Protein AF-A0A819JP84-F1 (afdb_monomer_lite)

Structure (mmCIF, N/CA/C/O backbone):
data_AF-A0A819JP84-F1
#
_entry.id   AF-A0A819JP84-F1
#
loop_
_atom_site.group_PDB
_atom_site.id
_atom_site.type_symbol
_atom_site.label_atom_id
_atom_site.label_alt_id
_atom_site.label_comp_id
_atom_site.label_asym_id
_atom_site.label_entity_id
_atom_site.label_seq_id
_atom_site.pdbx_PDB_ins_code
_atom_site.Cartn_x
_atom_site.Cartn_y
_atom_site.Cartn_z
_atom_site.occupancy
_atom_site.B_iso_or_equiv
_atom_site.auth_seq_id
_atom_site.auth_comp_id
_atom_site.auth_asym_id
_atom_site.auth_atom_id
_atom_site.pdbx_PDB_model_num
ATOM 1 N N . VAL A 1 1 ? -2.541 11.647 4.035 1.00 60.50 1 VAL A N 1
ATOM 2 C CA . VAL A 1 1 ? -1.639 10.492 3.775 1.00 60.50 1 VAL A CA 1
ATOM 3 C C . VAL A 1 1 ? -1.723 10.010 2.329 1.00 60.50 1 VAL A C 1
ATOM 5 O O . VAL A 1 1 ? -0.691 9.877 1.686 1.00 60.50 1 VAL A O 1
ATOM 8 N N . THR A 1 2 ? -2.932 9.833 1.794 1.00 62.47 2 THR A N 1
ATOM 9 C CA . THR A 1 2 ? -3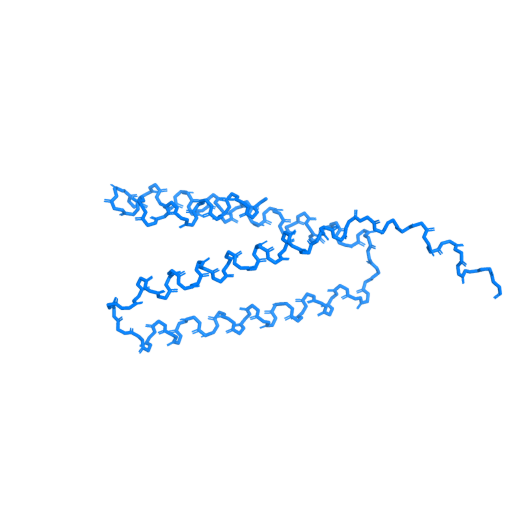.214 9.314 0.445 1.00 62.47 2 THR A CA 1
ATOM 10 C C . THR A 1 2 ? -2.610 10.162 -0.679 1.00 62.47 2 THR A C 1
ATOM 12 O O . THR A 1 2 ? -2.044 9.621 -1.625 1.00 62.47 2 THR A O 1
ATOM 15 N N . SER A 1 3 ? -2.623 11.490 -0.553 1.00 66.00 3 SER A N 1
ATOM 16 C CA . SER A 1 3 ? -2.018 12.383 -1.553 1.00 66.00 3 SER A CA 1
ATOM 17 C C . SER A 1 3 ? -0.490 12.249 -1.624 1.00 66.00 3 SER A C 1
ATOM 19 O O . SER A 1 3 ? 0.080 12.249 -2.710 1.00 66.00 3 SER A O 1
ATOM 21 N N . VAL A 1 4 ? 0.182 12.062 -0.481 1.00 69.38 4 VAL A N 1
ATOM 22 C CA . VAL A 1 4 ? 1.650 11.908 -0.408 1.00 69.38 4 VAL A CA 1
ATOM 23 C C . VAL A 1 4 ? 2.094 10.592 -1.049 1.00 69.38 4 VAL A C 1
ATOM 25 O O . VAL A 1 4 ? 3.114 10.538 -1.732 1.00 69.38 4 VAL A O 1
ATOM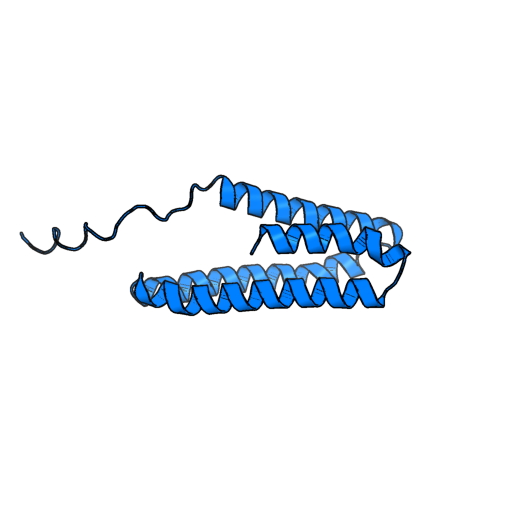 28 N N . THR A 1 5 ? 1.307 9.530 -0.883 1.00 67.00 5 THR A N 1
ATOM 29 C CA . THR A 1 5 ? 1.637 8.198 -1.401 1.00 67.00 5 THR A CA 1
ATOM 30 C C . THR A 1 5 ? 1.480 8.100 -2.910 1.00 67.00 5 THR A C 1
ATOM 32 O O . THR A 1 5 ? 2.303 7.467 -3.559 1.00 67.00 5 THR A O 1
ATOM 35 N N . ILE A 1 6 ? 0.487 8.779 -3.486 1.00 66.38 6 ILE A N 1
ATOM 36 C CA . ILE A 1 6 ? 0.285 8.838 -4.942 1.00 66.38 6 ILE A CA 1
ATOM 37 C C . ILE A 1 6 ? 1.435 9.593 -5.605 1.00 66.38 6 ILE A C 1
ATOM 39 O O . ILE A 1 6 ? 1.995 9.121 -6.591 1.00 66.38 6 ILE A O 1
ATOM 43 N N . ILE A 1 7 ? 1.839 10.724 -5.017 1.00 71.94 7 ILE A N 1
ATOM 44 C CA . ILE A 1 7 ? 2.993 11.500 -5.482 1.00 71.94 7 ILE A CA 1
ATOM 45 C C . ILE A 1 7 ? 4.251 10.620 -5.463 1.00 71.94 7 ILE A C 1
ATOM 47 O O . ILE A 1 7 ? 4.962 10.559 -6.461 1.00 71.94 7 ILE A O 1
ATOM 51 N N . CYS A 1 8 ? 4.476 9.856 -4.387 1.00 65.38 8 CYS A N 1
ATOM 52 C CA . CYS A 1 8 ? 5.598 8.917 -4.311 1.00 65.38 8 CYS A CA 1
ATOM 53 C C . CYS A 1 8 ? 5.527 7.824 -5.392 1.00 65.38 8 CYS A C 1
ATOM 55 O O . CYS A 1 8 ? 6.535 7.562 -6.037 1.00 65.38 8 CYS A O 1
ATOM 57 N N . VAL A 1 9 ? 4.359 7.216 -5.631 1.00 68.75 9 VAL A N 1
ATOM 58 C CA . VAL A 1 9 ? 4.190 6.145 -6.634 1.00 68.75 9 VAL A CA 1
ATOM 59 C C . VAL A 1 9 ? 4.416 6.645 -8.063 1.00 68.75 9 VAL A C 1
ATOM 61 O O . VAL A 1 9 ? 5.024 5.941 -8.864 1.00 68.75 9 VAL A O 1
ATOM 64 N N . ILE A 1 10 ? 3.998 7.874 -8.374 1.00 70.00 10 ILE A N 1
ATOM 65 C CA . ILE A 1 10 ? 4.208 8.499 -9.690 1.00 70.00 10 ILE A CA 1
ATOM 66 C C . ILE A 1 10 ? 5.679 8.903 -9.898 1.00 70.00 10 ILE A C 1
ATOM 68 O O . ILE A 1 10 ? 6.183 8.859 -11.019 1.00 70.00 10 ILE A O 1
ATOM 72 N N . LEU A 1 11 ? 6.396 9.254 -8.826 1.00 66.62 11 LEU A N 1
ATOM 73 C CA . LEU A 1 11 ? 7.818 9.617 -8.869 1.00 66.62 11 LEU A CA 1
ATOM 74 C C . LEU A 1 11 ? 8.759 8.410 -9.044 1.00 66.62 11 LEU A C 1
ATOM 76 O O . LEU A 1 11 ? 9.850 8.573 -9.589 1.00 66.62 11 LEU A O 1
ATOM 80 N N . ILE A 1 12 ? 8.343 7.204 -8.638 1.00 69.19 12 ILE A N 1
ATOM 81 C CA . ILE A 1 12 ? 9.135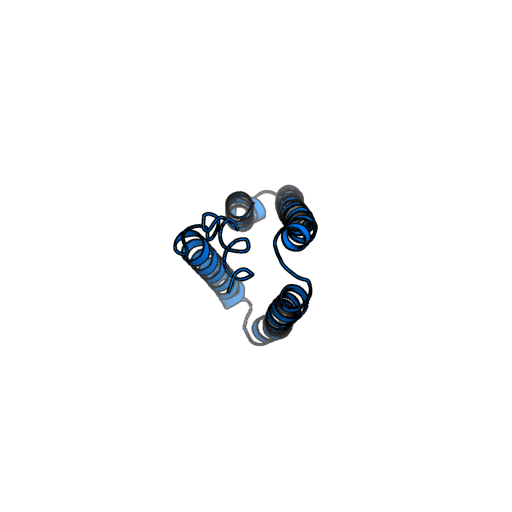 5.963 -8.748 1.00 69.19 12 ILE A CA 1
ATOM 82 C C . ILE A 1 12 ? 9.610 5.663 -10.186 1.00 69.19 12 ILE A C 1
ATOM 84 O O . ILE A 1 12 ? 10.816 5.477 -10.353 1.00 69.19 12 ILE A O 1
ATOM 88 N N . PRO A 1 13 ? 8.760 5.646 -11.235 1.00 65.69 13 PRO A N 1
ATOM 89 C CA . PRO A 1 13 ? 9.220 5.367 -12.600 1.00 65.69 13 PRO A CA 1
ATOM 90 C C . PRO A 1 13 ? 10.139 6.462 -13.172 1.00 65.69 13 PRO A C 1
ATOM 92 O O . PRO A 1 13 ? 11.058 6.147 -13.924 1.00 65.69 13 PRO A O 1
ATOM 95 N N . ILE A 1 14 ? 9.949 7.731 -12.781 1.00 64.44 14 ILE A N 1
ATOM 96 C CA . ILE A 1 14 ? 10.803 8.859 -13.203 1.00 64.44 14 ILE A CA 1
ATOM 97 C C . ILE A 1 14 ? 12.202 8.760 -12.579 1.00 64.44 14 ILE A C 1
ATOM 99 O O . ILE A 1 14 ? 13.206 8.968 -13.257 1.00 64.44 14 ILE A O 1
ATOM 103 N N . ILE A 1 15 ? 12.282 8.413 -11.293 1.00 62.03 15 ILE A N 1
ATOM 104 C CA . ILE A 1 15 ? 13.550 8.355 -10.547 1.00 62.03 15 ILE A CA 1
ATOM 105 C C . ILE A 1 15 ? 14.280 7.023 -10.740 1.00 62.03 15 ILE A C 1
ATOM 107 O O . ILE A 1 15 ? 15.513 6.997 -10.676 1.00 62.03 15 ILE A O 1
ATOM 111 N N . SER A 1 16 ? 13.559 5.949 -11.084 1.00 58.47 16 SER A N 1
ATOM 112 C CA . SER A 1 16 ? 14.152 4.658 -11.453 1.00 58.47 16 SER A CA 1
ATOM 113 C C . SER A 1 16 ? 15.154 4.766 -12.605 1.00 58.47 16 SER A C 1
ATOM 115 O O . SER A 1 16 ? 16.064 3.948 -12.683 1.00 58.47 16 SER A O 1
ATOM 117 N N . ASN A 1 17 ? 15.012 5.764 -13.483 1.00 64.25 17 ASN A N 1
ATOM 118 C CA . ASN A 1 17 ? 15.919 5.974 -14.611 1.00 64.25 17 ASN A CA 1
ATOM 119 C C . ASN A 1 17 ? 17.245 6.653 -14.199 1.00 64.25 17 ASN A C 1
ATOM 121 O O . ASN A 1 17 ? 18.244 6.530 -14.897 1.00 64.25 17 ASN A O 1
ATOM 125 N N . HIS A 1 18 ? 17.276 7.353 -13.056 1.00 66.69 18 HIS A N 1
ATOM 126 C CA . HIS A 1 18 ? 18.421 8.176 -12.649 1.00 66.69 18 HIS A CA 1
ATOM 127 C C . HIS A 1 18 ? 19.225 7.575 -11.485 1.00 66.69 18 HIS A C 1
ATOM 129 O O . HIS A 1 18 ? 20.453 7.621 -11.501 1.00 66.69 18 HIS A O 1
ATOM 135 N N . SER A 1 19 ? 18.569 7.006 -10.460 1.00 72.94 19 SER A N 1
ATOM 136 C CA . SER A 1 19 ? 19.281 6.336 -9.356 1.00 72.94 19 SER A CA 1
ATOM 137 C C . SER A 1 19 ? 18.380 5.398 -8.527 1.00 72.94 19 SER A C 1
ATOM 139 O O . SER A 1 19 ? 17.402 5.860 -7.938 1.00 72.94 19 SER A O 1
ATOM 141 N N . PRO A 1 20 ? 18.728 4.103 -8.384 1.00 74.38 20 PRO A N 1
ATOM 142 C CA . PRO A 1 20 ? 17.888 3.116 -7.693 1.00 74.38 20 PRO A CA 1
ATOM 143 C C . PRO A 1 20 ? 17.766 3.367 -6.182 1.00 74.38 20 PRO A C 1
ATOM 145 O O . PRO A 1 20 ? 16.737 3.076 -5.578 1.00 74.38 20 PRO A O 1
ATOM 148 N N . ILE A 1 21 ? 18.793 3.953 -5.559 1.00 78.62 21 ILE A N 1
ATOM 149 C CA . ILE A 1 21 ? 18.825 4.229 -4.114 1.00 78.62 21 ILE A CA 1
ATOM 150 C C . ILE A 1 21 ? 17.783 5.285 -3.725 1.00 78.62 21 ILE A C 1
ATOM 152 O O . ILE A 1 21 ? 17.070 5.110 -2.738 1.00 78.62 21 ILE A O 1
ATOM 156 N N . ALA A 1 22 ? 17.642 6.350 -4.518 1.00 76.62 22 ALA A N 1
ATOM 157 C CA . ALA A 1 22 ? 16.654 7.397 -4.265 1.00 76.62 22 ALA A CA 1
ATOM 158 C C . ALA A 1 22 ? 15.217 6.855 -4.349 1.00 76.62 22 ALA A C 1
ATOM 160 O O . ALA A 1 22 ? 14.383 7.184 -3.503 1.00 76.62 22 ALA A O 1
ATOM 161 N N . THR A 1 23 ? 14.947 5.957 -5.304 1.00 76.19 23 THR A N 1
ATOM 162 C CA . THR A 1 23 ? 13.656 5.266 -5.430 1.00 76.19 23 THR A CA 1
ATOM 163 C C . THR A 1 23 ? 13.305 4.491 -4.164 1.00 76.19 23 THR A C 1
ATOM 165 O O . THR A 1 23 ? 12.182 4.592 -3.673 1.00 76.19 23 THR A O 1
ATOM 168 N N . VAL A 1 24 ? 14.264 3.744 -3.605 1.00 79.12 24 VAL A N 1
ATOM 169 C CA . VAL A 1 24 ? 14.043 2.939 -2.393 1.00 79.12 24 VAL A CA 1
ATOM 170 C C . VAL A 1 24 ? 13.721 3.828 -1.193 1.00 79.12 24 VAL A C 1
ATOM 172 O O . VAL A 1 24 ? 12.774 3.536 -0.463 1.00 79.12 24 VAL A O 1
ATOM 175 N N . PHE A 1 25 ? 14.445 4.937 -1.008 1.00 83.62 25 PHE A N 1
ATOM 176 C CA . PHE A 1 25 ? 14.171 5.876 0.085 1.00 83.62 25 PHE A CA 1
ATOM 177 C C . PHE A 1 25 ? 12.769 6.489 -0.012 1.00 83.62 25 PHE A C 1
ATOM 179 O O . PHE A 1 25 ? 12.031 6.487 0.974 1.00 83.62 25 PHE A O 1
ATOM 186 N N . ILE A 1 26 ? 12.373 6.962 -1.196 1.00 77.94 26 ILE A N 1
ATOM 187 C CA . ILE A 1 26 ? 11.055 7.574 -1.423 1.00 77.94 26 ILE A CA 1
ATOM 188 C C . ILE A 1 26 ? 9.936 6.541 -1.240 1.00 77.94 26 ILE A C 1
ATOM 190 O O . ILE A 1 26 ? 8.944 6.808 -0.558 1.00 77.94 26 ILE A O 1
ATOM 194 N N . ALA A 1 27 ? 10.110 5.335 -1.786 1.00 77.06 27 ALA A N 1
ATOM 195 C CA . ALA A 1 27 ? 9.145 4.251 -1.636 1.00 77.06 27 ALA A CA 1
ATOM 196 C C . ALA A 1 27 ? 8.965 3.850 -0.163 1.00 77.06 27 ALA A C 1
ATOM 198 O O . ALA A 1 27 ? 7.837 3.686 0.309 1.00 77.06 27 ALA A O 1
ATOM 199 N N . GLN A 1 28 ? 10.061 3.733 0.588 1.00 81.19 28 GLN A N 1
ATOM 200 C CA . GLN A 1 28 ? 10.007 3.346 1.993 1.00 81.19 28 GLN A CA 1
ATOM 201 C C . GLN A 1 28 ? 9.397 4.444 2.870 1.00 81.19 28 GLN A C 1
ATOM 203 O O . GLN A 1 28 ? 8.622 4.142 3.780 1.00 81.19 28 GLN A O 1
ATOM 208 N N . PHE A 1 29 ? 9.673 5.711 2.560 1.00 83.44 29 PHE A N 1
ATOM 209 C CA . PHE A 1 29 ? 9.058 6.847 3.240 1.00 83.44 29 PHE A CA 1
ATOM 210 C C . PHE A 1 29 ? 7.537 6.884 3.029 1.00 83.44 29 PHE A C 1
ATOM 212 O O . PHE A 1 29 ? 6.776 7.035 3.988 1.00 83.44 29 PHE A O 1
ATOM 219 N N . GLY A 1 30 ? 7.073 6.643 1.798 1.00 77.50 30 GLY A N 1
ATOM 220 C CA . GLY A 1 30 ? 5.646 6.510 1.498 1.00 77.50 30 GLY A CA 1
ATOM 221 C C . GLY A 1 30 ? 4.979 5.380 2.292 1.00 77.50 30 GLY A C 1
ATOM 222 O O . GLY A 1 30 ? 3.915 5.578 2.881 1.00 77.50 30 GLY A O 1
ATOM 223 N N . LYS A 1 31 ? 5.627 4.211 2.386 1.00 76.88 31 LYS A N 1
ATOM 224 C CA . LYS A 1 31 ? 5.128 3.067 3.177 1.00 76.88 31 LYS A CA 1
ATOM 225 C C . LYS A 1 31 ? 5.043 3.384 4.670 1.00 76.88 31 LYS A C 1
ATOM 227 O O . LYS A 1 31 ? 4.078 2.986 5.322 1.00 76.88 31 LYS A O 1
ATOM 232 N N . PHE A 1 32 ? 6.012 4.125 5.204 1.00 81.44 32 PHE A N 1
ATOM 233 C CA . PHE A 1 32 ? 6.003 4.551 6.602 1.00 81.44 32 PHE A CA 1
ATOM 234 C C . PHE A 1 32 ? 4.811 5.467 6.914 1.00 81.44 32 PHE A C 1
ATOM 236 O O . PHE A 1 32 ? 4.098 5.237 7.891 1.00 81.44 32 PHE A O 1
ATOM 243 N N . ALA A 1 33 ? 4.531 6.442 6.044 1.00 81.88 33 ALA A N 1
ATOM 244 C CA . ALA A 1 33 ? 3.399 7.354 6.209 1.00 81.88 33 ALA A CA 1
ATOM 245 C C . ALA A 1 33 ? 2.039 6.626 6.198 1.00 81.88 33 ALA A C 1
ATOM 247 O O . ALA A 1 33 ? 1.159 6.954 6.997 1.00 81.88 33 ALA A O 1
ATOM 248 N N . ILE A 1 34 ? 1.874 5.615 5.334 1.00 79.19 34 ILE A N 1
ATOM 249 C CA . ILE A 1 34 ? 0.667 4.768 5.294 1.00 79.19 34 ILE A CA 1
ATOM 250 C C . ILE A 1 34 ? 0.499 4.022 6.613 1.00 79.19 34 ILE A C 1
ATOM 252 O O . ILE A 1 34 ? -0.565 4.088 7.223 1.00 79.19 34 ILE A O 1
ATOM 256 N N . SER A 1 35 ? 1.556 3.341 7.062 1.00 81.12 35 SER A N 1
ATOM 257 C CA . SER A 1 35 ? 1.535 2.555 8.297 1.00 81.12 35 SER A CA 1
ATOM 258 C C . SER A 1 35 ? 1.170 3.415 9.510 1.00 81.12 35 SER A C 1
ATOM 260 O O . SER A 1 35 ? 0.298 3.042 10.293 1.00 81.12 35 SER A O 1
ATOM 262 N N . GLY A 1 36 ? 1.761 4.611 9.617 1.00 82.44 36 GLY A N 1
ATOM 263 C CA . GLY A 1 36 ? 1.442 5.561 10.682 1.00 82.44 36 GLY A CA 1
ATOM 264 C C . GLY A 1 36 ? -0.022 6.004 10.662 1.00 82.44 36 GLY A C 1
ATOM 265 O O . GLY A 1 36 ? -0.679 6.003 11.699 1.00 82.44 36 GLY A O 1
ATOM 266 N N . SER A 1 37 ? -0.571 6.317 9.485 1.00 80.88 37 SER A N 1
ATOM 267 C CA . SER A 1 37 ? -1.985 6.693 9.376 1.00 80.88 37 SER A CA 1
ATOM 268 C C . SER A 1 37 ? -2.923 5.544 9.732 1.00 80.88 37 SER A C 1
ATOM 270 O O . SER A 1 37 ? -3.924 5.776 10.402 1.00 80.88 37 SER A O 1
ATOM 272 N N . ILE A 1 38 ? -2.602 4.320 9.304 1.00 77.31 38 ILE A N 1
ATOM 273 C CA . ILE A 1 38 ? -3.373 3.128 9.662 1.00 77.31 38 ILE A CA 1
ATOM 274 C C . ILE A 1 38 ? -3.349 2.959 11.183 1.00 77.31 38 ILE A C 1
ATOM 276 O O . ILE A 1 38 ? -4.409 2.832 11.782 1.00 77.31 38 ILE A O 1
ATOM 280 N N . ALA A 1 39 ? -2.183 3.041 11.828 1.00 81.44 39 ALA A N 1
ATOM 281 C CA . ALA A 1 39 ? -2.076 2.917 13.281 1.00 81.44 39 ALA A CA 1
ATOM 282 C C . ALA A 1 39 ? -2.971 3.923 14.029 1.00 81.44 39 ALA A C 1
ATOM 284 O O . ALA A 1 39 ? -3.680 3.537 14.957 1.00 81.44 39 ALA A O 1
ATOM 285 N N . VAL A 1 40 ? -3.009 5.183 13.582 1.00 79.19 40 VAL A N 1
ATOM 286 C CA . VAL A 1 40 ? -3.891 6.210 14.161 1.00 79.19 40 VAL A CA 1
ATOM 287 C C . VAL A 1 40 ? -5.367 5.873 13.936 1.00 79.19 40 VAL A C 1
ATOM 289 O O . VAL A 1 40 ? -6.155 5.930 14.877 1.00 79.19 40 VAL A O 1
ATOM 292 N N . SER A 1 41 ? -5.757 5.456 12.728 1.00 78.25 41 SER A N 1
ATOM 293 C CA . SER A 1 41 ? -7.135 5.033 12.449 1.00 78.25 41 SER A CA 1
ATOM 294 C C . SER A 1 41 ? -7.555 3.833 13.304 1.00 78.25 41 SER A C 1
ATOM 296 O O . SER A 1 41 ? -8.664 3.806 13.820 1.00 78.25 41 SER A O 1
ATOM 298 N N . TRP A 1 42 ? -6.677 2.853 13.519 1.00 72.19 42 TRP A N 1
ATOM 299 C CA . TRP A 1 42 ? -6.985 1.684 14.347 1.00 72.19 42 TRP A CA 1
ATOM 300 C C . TRP A 1 42 ? -7.231 2.017 15.819 1.00 72.19 42 TRP A C 1
ATOM 302 O O . TRP A 1 42 ? -7.942 1.261 16.475 1.00 72.19 42 TRP A O 1
ATOM 312 N N . ILE A 1 43 ? -6.677 3.122 16.321 1.00 73.31 43 ILE A N 1
ATOM 313 C CA . ILE A 1 43 ? -6.895 3.616 17.688 1.00 73.31 43 ILE A CA 1
ATOM 314 C C . ILE A 1 43 ? -8.159 4.480 17.754 1.00 73.31 43 ILE A C 1
ATOM 316 O O . ILE A 1 43 ? -8.957 4.325 18.671 1.00 73.31 43 ILE A O 1
ATOM 320 N N . PHE A 1 44 ? -8.390 5.316 16.739 1.00 69.19 44 PHE A N 1
ATOM 321 C CA . PHE A 1 44 ? -9.514 6.253 16.708 1.00 69.19 44 PHE A CA 1
ATOM 322 C C . PHE A 1 44 ? -10.866 5.593 16.400 1.00 69.19 44 PHE A C 1
ATOM 324 O O . PHE A 1 44 ? -11.887 5.959 16.974 1.00 69.19 44 PHE A O 1
ATOM 331 N N . VAL A 1 45 ? -10.909 4.587 15.516 1.00 65.75 45 VAL A N 1
ATOM 332 C CA . VAL A 1 45 ? -12.170 3.896 15.195 1.00 65.75 45 VAL A CA 1
ATOM 333 C C . VAL A 1 45 ? -12.793 3.273 16.463 1.00 65.75 45 VAL A C 1
ATOM 335 O O . VAL A 1 45 ? -14.008 3.420 16.591 1.00 65.75 45 VAL A O 1
ATOM 338 N N . PRO A 1 46 ? -12.049 2.606 17.388 1.00 64.38 46 PRO A N 1
ATOM 339 C CA . PRO A 1 46 ? -12.498 2.177 18.731 1.00 64.38 46 PRO A CA 1
ATOM 340 C C . PRO A 1 46 ? -13.244 3.180 19.559 1.00 64.38 46 PRO A C 1
ATOM 342 O O . PRO A 1 46 ? -14.197 2.789 20.225 1.00 64.38 46 PRO A O 1
ATOM 345 N N . GLU A 1 47 ? -12.824 4.429 19.492 1.00 67.06 47 GLU A N 1
ATOM 346 C CA . GLU A 1 47 ? -13.371 5.480 20.332 1.00 67.06 47 GLU A CA 1
ATOM 347 C C . GLU A 1 47 ? -14.730 5.964 19.817 1.00 67.06 47 GLU A C 1
ATOM 349 O O . GLU A 1 47 ? -15.556 6.385 20.616 1.00 67.06 47 GLU A O 1
ATOM 354 N N . LEU A 1 48 ? -14.993 5.843 18.509 1.00 62.25 48 LEU A N 1
ATOM 355 C CA . LEU A 1 48 ? -16.245 6.295 17.889 1.00 62.25 48 LEU A CA 1
ATOM 356 C C . LEU A 1 48 ? -17.293 5.202 17.651 1.00 62.25 48 LEU A C 1
ATOM 358 O O . LEU A 1 48 ? -18.445 5.533 17.406 1.00 62.25 48 LEU A O 1
ATOM 362 N N . PHE A 1 49 ? -16.936 3.912 17.653 1.00 54.91 49 PHE A N 1
ATOM 363 C CA . PHE A 1 49 ? -17.885 2.862 17.250 1.00 54.91 49 PHE A CA 1
ATOM 364 C C . PHE A 1 49 ? -17.895 1.644 18.187 1.00 54.91 49 PHE A C 1
ATOM 366 O O . PHE A 1 49 ? -16.823 1.131 18.537 1.00 54.91 49 PHE A O 1
ATOM 373 N N . PRO A 1 50 ? -19.082 1.092 18.515 1.00 56.88 50 PRO A N 1
ATOM 374 C CA . PRO A 1 50 ? -19.206 -0.127 19.306 1.00 56.88 50 PRO A CA 1
ATOM 375 C C . PRO A 1 50 ? -18.539 -1.327 18.613 1.00 56.88 50 PRO A C 1
ATOM 377 O O . PRO A 1 50 ? -18.547 -1.483 17.389 1.00 56.88 50 PRO A O 1
ATOM 380 N N . THR A 1 51 ? -17.946 -2.211 19.416 1.00 59.47 51 THR A N 1
ATOM 381 C CA . THR A 1 51 ? -17.025 -3.292 19.010 1.00 59.47 51 THR A CA 1
ATOM 382 C C . THR A 1 51 ? -17.612 -4.302 18.009 1.00 59.47 51 THR A C 1
ATOM 384 O O . THR A 1 51 ? -16.858 -4.982 17.311 1.00 59.47 51 THR A O 1
ATOM 387 N N . ALA A 1 52 ? -18.943 -4.385 17.901 1.00 58.59 52 ALA A N 1
ATOM 388 C CA . ALA A 1 52 ? -19.659 -5.379 17.099 1.00 58.59 52 ALA A CA 1
ATOM 389 C C . ALA A 1 52 ? -19.475 -5.216 15.576 1.00 58.59 52 ALA A C 1
ATOM 391 O O . ALA A 1 52 ? -19.384 -6.209 14.859 1.00 58.59 52 ALA A O 1
ATOM 392 N N . ILE A 1 53 ? -19.372 -3.981 15.076 1.00 61.19 53 ILE A N 1
ATOM 393 C CA . ILE A 1 53 ? -19.325 -3.687 13.630 1.00 61.19 53 ILE A CA 1
ATOM 394 C C . ILE A 1 53 ? -17.898 -3.526 13.085 1.00 61.19 53 ILE A C 1
ATOM 396 O O . ILE A 1 53 ? -17.638 -3.860 11.928 1.00 61.19 53 ILE A O 1
ATOM 400 N N . ARG A 1 54 ? -16.931 -3.105 13.917 1.00 67.69 54 ARG A N 1
ATOM 401 C CA . ARG A 1 54 ? -15.539 -2.889 13.473 1.00 67.69 54 ARG A CA 1
ATOM 402 C C . ARG A 1 54 ? -14.839 -4.177 13.043 1.00 67.69 54 ARG A C 1
ATOM 404 O O . ARG A 1 54 ? -14.167 -4.187 12.015 1.00 67.69 54 ARG A O 1
ATOM 411 N N . SER A 1 55 ? -14.958 -5.246 13.833 1.00 69.88 55 SER A N 1
ATOM 412 C CA . SER A 1 55 ? -14.222 -6.496 13.580 1.00 69.88 55 SER A CA 1
ATOM 413 C C . SER A 1 55 ? -14.662 -7.163 12.270 1.00 69.88 55 SER A C 1
ATOM 415 O O . SER A 1 55 ? -13.825 -7.575 11.466 1.00 69.88 55 SER A O 1
ATOM 417 N N . GLY A 1 56 ? -15.974 -7.176 12.000 1.00 77.62 56 GLY A N 1
ATOM 418 C CA . GLY A 1 56 ? -16.533 -7.711 10.757 1.00 77.62 56 GLY A CA 1
ATOM 419 C C . GLY A 1 56 ? -16.106 -6.914 9.523 1.00 77.62 56 GLY A C 1
ATOM 420 O O . GLY A 1 56 ? -15.614 -7.498 8.558 1.00 77.62 56 GLY A O 1
ATOM 421 N N . ALA A 1 57 ? -16.216 -5.581 9.570 1.00 72.12 57 ALA A N 1
ATOM 422 C CA . ALA A 1 57 ? -15.831 -4.712 8.456 1.00 72.12 57 ALA A CA 1
ATOM 423 C C . ALA A 1 57 ? -14.337 -4.837 8.104 1.00 72.12 57 ALA A C 1
ATOM 425 O O . ALA A 1 57 ? -13.984 -4.998 6.934 1.00 72.12 57 ALA A O 1
ATOM 426 N N . ASN A 1 58 ? -13.458 -4.850 9.113 1.00 75.94 58 ASN A N 1
ATOM 427 C CA . ASN A 1 58 ? -12.027 -5.054 8.885 1.00 75.94 58 ASN A CA 1
ATOM 428 C C . ASN A 1 58 ? -11.717 -6.451 8.335 1.00 75.94 58 ASN A C 1
ATOM 430 O O . ASN A 1 58 ? -10.865 -6.578 7.459 1.00 75.94 58 ASN A O 1
ATOM 434 N N . GLY A 1 59 ? -12.411 -7.493 8.802 1.00 81.50 59 GLY A N 1
ATOM 435 C CA . GLY A 1 59 ? -12.257 -8.850 8.276 1.00 81.50 59 GLY A CA 1
ATOM 436 C C . GLY A 1 59 ? -12.576 -8.939 6.781 1.00 81.50 59 GLY A C 1
ATOM 437 O O . GLY A 1 59 ? -11.784 -9.490 6.015 1.00 81.50 59 GLY A O 1
ATOM 438 N N . PHE A 1 60 ? -13.682 -8.327 6.347 1.00 83.44 60 PHE A N 1
ATOM 439 C CA . PHE A 1 60 ? -14.060 -8.263 4.932 1.00 83.44 60 PHE A CA 1
ATOM 440 C C . PHE A 1 60 ? -13.055 -7.472 4.089 1.00 83.44 60 PHE A C 1
ATOM 442 O O . PHE A 1 60 ? -12.645 -7.938 3.024 1.00 83.44 60 PHE A O 1
ATOM 449 N N . PHE A 1 61 ? -12.605 -6.311 4.571 1.00 80.06 61 PHE A N 1
ATOM 450 C CA . PHE A 1 61 ? -11.594 -5.513 3.876 1.00 80.06 61 PHE A CA 1
ATOM 451 C C . PHE A 1 61 ? -10.274 -6.280 3.705 1.00 80.06 61 PHE A C 1
ATOM 453 O O . PHE A 1 61 ? -9.701 -6.315 2.613 1.00 80.06 61 PHE A O 1
ATOM 460 N N . ILE A 1 62 ? -9.813 -6.956 4.762 1.00 82.25 62 ILE A N 1
ATOM 461 C CA . ILE A 1 62 ? -8.596 -7.773 4.714 1.00 82.25 62 ILE A CA 1
ATOM 462 C C . ILE A 1 62 ? -8.778 -8.952 3.754 1.00 82.25 62 ILE A C 1
ATOM 464 O O . ILE A 1 62 ? -7.861 -9.241 2.989 1.00 82.25 62 ILE A O 1
ATOM 468 N N . ALA A 1 63 ? -9.941 -9.609 3.737 1.00 88.44 63 ALA A N 1
ATOM 469 C CA . ALA A 1 63 ? -10.215 -10.690 2.792 1.00 88.44 63 ALA A CA 1
ATOM 470 C C . ALA A 1 63 ? -10.092 -10.213 1.333 1.00 88.44 63 ALA A C 1
ATOM 472 O O . ALA A 1 63 ? -9.386 -10.840 0.544 1.00 88.44 63 ALA A O 1
ATOM 473 N N . 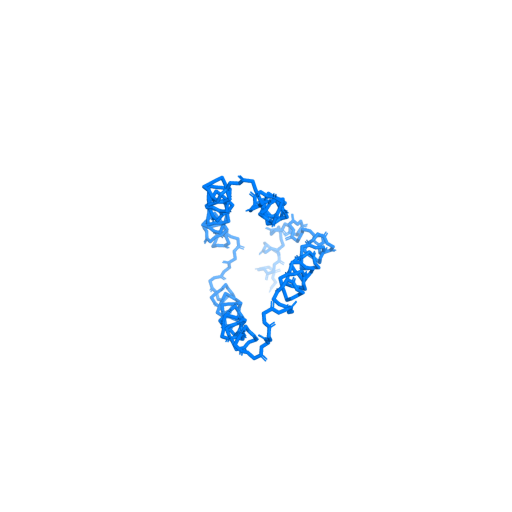PHE A 1 64 ? -10.676 -9.058 0.994 1.00 86.94 64 PHE A N 1
ATOM 474 C CA . PHE A 1 64 ? -10.516 -8.443 -0.330 1.00 86.94 64 PHE A CA 1
ATOM 475 C C . PHE A 1 64 ? -9.058 -8.084 -0.642 1.00 86.94 64 PHE A C 1
ATOM 477 O O . PHE A 1 64 ? -8.568 -8.368 -1.736 1.00 86.94 64 PHE A O 1
ATOM 484 N N . SER A 1 65 ? -8.330 -7.526 0.329 1.00 83.62 65 SER A N 1
ATOM 485 C CA . SER A 1 65 ? -6.900 -7.231 0.185 1.00 83.62 65 SER A CA 1
ATOM 486 C C . SER A 1 65 ? -6.074 -8.496 -0.097 1.00 83.62 65 SER A C 1
ATOM 488 O O . SER A 1 65 ? -5.193 -8.484 -0.959 1.00 83.62 65 SER A O 1
ATOM 490 N N . ARG A 1 66 ? -6.388 -9.614 0.572 1.00 86.94 66 ARG A N 1
ATOM 491 C CA . ARG A 1 66 ? -5.727 -10.910 0.354 1.00 86.94 66 ARG A CA 1
ATOM 492 C C . ARG A 1 66 ? -6.020 -11.484 -1.027 1.00 86.94 66 ARG A C 1
ATOM 494 O O . ARG A 1 66 ? -5.097 -11.993 -1.653 1.00 86.94 66 ARG A O 1
ATOM 501 N N . ILE A 1 67 ? -7.254 -11.364 -1.517 1.00 89.19 67 ILE A N 1
ATOM 502 C CA . ILE A 1 67 ? -7.607 -11.788 -2.880 1.00 89.19 67 ILE A CA 1
ATOM 503 C C . ILE A 1 67 ? -6.764 -11.014 -3.900 1.00 89.19 67 ILE A C 1
ATOM 505 O O . ILE A 1 67 ? -6.129 -11.629 -4.753 1.00 89.19 67 ILE A O 1
ATOM 509 N N . GLY A 1 68 ? -6.662 -9.687 -3.764 1.00 82.75 68 GLY A N 1
ATOM 510 C CA . GLY A 1 68 ? -5.810 -8.870 -4.636 1.00 82.75 68 GLY A CA 1
ATOM 511 C C . GLY A 1 68 ? -4.332 -9.278 -4.596 1.00 82.75 68 GLY A C 1
ATOM 512 O O . GLY A 1 68 ? -3.686 -9.370 -5.637 1.00 82.75 68 GLY A O 1
ATOM 513 N N . ALA A 1 69 ? -3.807 -9.598 -3.409 1.00 84.25 69 ALA A N 1
ATOM 514 C CA . ALA A 1 69 ? -2.425 -10.049 -3.244 1.00 84.25 69 ALA A CA 1
ATOM 515 C C . ALA A 1 69 ? -2.141 -11.423 -3.880 1.00 84.25 69 ALA A C 1
ATOM 517 O O . ALA A 1 69 ? -1.017 -11.660 -4.310 1.00 84.25 69 ALA A O 1
ATOM 518 N N . ILE A 1 70 ? -3.134 -12.317 -3.948 1.00 88.62 70 ILE A N 1
ATOM 519 C CA . ILE A 1 70 ? -3.017 -13.616 -4.634 1.00 88.62 70 ILE A CA 1
ATOM 520 C C . ILE A 1 70 ? -3.088 -13.428 -6.152 1.00 88.62 70 ILE A C 1
ATOM 522 O O . ILE A 1 70 ? -2.349 -14.071 -6.890 1.00 88.62 70 ILE A O 1
ATOM 526 N N . VAL A 1 71 ? -3.954 -12.528 -6.617 1.00 84.75 71 VAL A N 1
ATOM 527 C CA . VAL A 1 71 ? -4.146 -12.248 -8.045 1.00 84.75 71 VAL A CA 1
ATOM 528 C C . VAL A 1 71 ? -2.924 -11.546 -8.656 1.00 84.75 71 VAL A C 1
ATOM 530 O O . VAL A 1 71 ? -2.570 -11.838 -9.794 1.00 84.75 71 VAL A O 1
ATOM 533 N N . ALA A 1 72 ? -2.232 -10.687 -7.901 1.00 80.62 72 ALA A N 1
ATOM 534 C CA . ALA A 1 72 ? -1.064 -9.940 -8.377 1.00 80.62 72 ALA A CA 1
ATOM 535 C C . ALA A 1 72 ? 0.049 -10.806 -9.026 1.00 80.62 72 ALA A C 1
ATOM 537 O O . ALA A 1 72 ? 0.363 -10.562 -10.190 1.00 80.62 72 ALA A O 1
ATOM 538 N N . PRO A 1 73 ? 0.622 -11.832 -8.362 1.00 80.56 73 PRO A N 1
ATOM 539 C CA . PRO A 1 73 ? 1.663 -12.672 -8.963 1.00 80.56 73 PRO A CA 1
ATOM 540 C C . PRO A 1 73 ? 1.143 -13.584 -10.083 1.00 80.56 73 PRO A C 1
ATOM 542 O O . PRO A 1 73 ? 1.912 -13.964 -10.964 1.00 80.56 73 PRO A O 1
ATOM 545 N N . ILE A 1 74 ? -0.148 -13.938 -10.074 1.00 82.38 74 ILE A N 1
ATOM 546 C CA . ILE A 1 74 ? -0.766 -14.736 -11.146 1.00 82.38 74 ILE A CA 1
ATOM 547 C C . ILE A 1 74 ? -0.772 -13.927 -12.444 1.00 82.38 74 ILE A C 1
ATOM 549 O O . ILE A 1 74 ? -0.381 -14.444 -13.487 1.00 82.38 74 ILE A O 1
ATOM 553 N N . ILE A 1 75 ? -1.159 -12.651 -12.360 1.00 79.69 75 ILE A N 1
ATOM 554 C CA . ILE A 1 75 ? -1.132 -11.721 -13.491 1.00 79.69 75 ILE A CA 1
ATOM 555 C C . ILE A 1 75 ? 0.308 -11.531 -13.978 1.00 79.69 75 ILE A C 1
ATOM 557 O O . ILE A 1 75 ? 0.554 -11.694 -15.169 1.00 79.69 75 ILE A O 1
ATOM 561 N N . ASP A 1 76 ? 1.250 -11.278 -13.066 1.00 76.56 76 ASP A N 1
ATOM 562 C CA . ASP A 1 76 ? 2.672 -11.070 -13.381 1.00 76.56 76 ASP A CA 1
ATOM 563 C C . ASP A 1 76 ? 3.309 -12.282 -14.086 1.00 76.56 76 ASP A C 1
ATOM 565 O O . ASP A 1 76 ? 4.022 -12.135 -15.068 1.00 76.56 76 ASP A O 1
ATOM 569 N N . THR A 1 77 ? 2.969 -13.502 -13.660 1.00 76.69 77 THR A N 1
ATOM 570 C CA . THR A 1 77 ? 3.488 -14.741 -14.274 1.00 76.69 77 THR A CA 1
ATOM 571 C C . THR A 1 77 ? 2.832 -15.053 -15.624 1.00 76.69 77 THR A C 1
ATOM 573 O O . THR A 1 77 ? 3.428 -15.704 -16.480 1.00 76.69 77 THR A O 1
ATOM 576 N N . SER A 1 78 ? 1.578 -14.637 -15.816 1.00 76.00 78 SER A N 1
ATOM 577 C CA . SER A 1 78 ? 0.804 -14.927 -17.032 1.00 76.00 78 SER A CA 1
ATOM 578 C C . SER A 1 78 ? 1.070 -13.960 -18.190 1.00 76.00 78 SER A C 1
ATOM 580 O O . SER A 1 78 ? 0.677 -14.241 -19.322 1.00 76.00 78 SER A O 1
ATOM 582 N N . ILE A 1 79 ? 1.715 -12.825 -17.915 1.00 73.44 79 ILE A N 1
ATOM 583 C CA . ILE A 1 79 ? 1.892 -11.716 -18.848 1.00 73.44 79 ILE A CA 1
ATOM 584 C C . ILE A 1 79 ? 3.375 -11.593 -19.231 1.00 73.44 79 ILE A C 1
ATOM 586 O O . ILE A 1 79 ? 4.252 -11.640 -18.381 1.00 73.44 79 ILE A O 1
ATOM 590 N N . SER A 1 80 ? 3.665 -11.434 -20.526 1.00 73.75 80 SER A N 1
ATOM 591 C CA . SER A 1 80 ? 5.034 -11.232 -21.025 1.00 73.75 80 SER A CA 1
ATOM 592 C C . SER A 1 80 ? 5.621 -9.881 -20.584 1.00 73.75 80 SER A C 1
ATOM 594 O O . SER A 1 80 ? 4.882 -8.899 -20.487 1.00 73.75 80 SER A O 1
ATOM 596 N N . ASP A 1 81 ? 6.949 -9.815 -20.409 1.00 69.00 81 ASP A N 1
ATOM 597 C CA . ASP A 1 81 ? 7.706 -8.642 -19.913 1.00 69.00 81 ASP A CA 1
ATOM 598 C C . ASP A 1 81 ? 7.366 -7.310 -20.616 1.00 69.00 81 ASP A C 1
ATOM 600 O O . ASP A 1 81 ? 7.485 -6.234 -20.030 1.00 69.00 81 ASP A O 1
ATOM 604 N N . GLU A 1 82 ? 6.891 -7.360 -21.861 1.00 69.75 82 GLU A N 1
ATOM 605 C CA . GLU A 1 82 ? 6.490 -6.190 -22.649 1.00 69.75 82 GLU A CA 1
ATOM 606 C C . GLU A 1 82 ? 5.252 -5.457 -22.087 1.00 69.75 82 GLU A C 1
ATOM 608 O O . GLU A 1 82 ? 5.124 -4.240 -22.229 1.00 69.75 82 GLU A O 1
ATOM 613 N N . TYR A 1 83 ? 4.361 -6.160 -21.382 1.00 69.44 83 TYR A N 1
ATOM 614 C CA . TYR A 1 83 ? 3.116 -5.603 -20.828 1.00 69.44 83 TYR A CA 1
ATOM 615 C C . TYR A 1 83 ? 3.192 -5.306 -19.322 1.00 69.44 83 TYR A C 1
ATOM 617 O O . TYR A 1 83 ? 2.253 -4.758 -18.741 1.00 69.44 83 TYR A O 1
ATOM 625 N N . LEU A 1 84 ? 4.321 -5.611 -18.687 1.00 69.88 84 LEU A N 1
ATOM 626 C CA . LEU A 1 84 ? 4.610 -5.305 -17.286 1.00 69.88 84 LEU A CA 1
ATOM 627 C C . LEU A 1 84 ? 4.390 -3.812 -16.927 1.00 69.88 84 LEU A C 1
ATOM 629 O O . LEU A 1 84 ? 3.706 -3.535 -15.933 1.00 69.88 84 LEU A O 1
ATOM 633 N N . PRO A 1 85 ? 4.832 -2.821 -17.740 1.00 72.38 85 PRO A N 1
ATOM 634 C CA . PRO A 1 85 ? 4.525 -1.415 -17.465 1.00 72.38 85 PRO A CA 1
ATOM 635 C C . PRO A 1 85 ? 3.029 -1.093 -17.593 1.00 72.38 85 PRO A C 1
ATOM 637 O O . PRO A 1 85 ? 2.523 -0.250 -16.852 1.00 72.38 85 PRO A O 1
ATOM 640 N N . TYR A 1 86 ? 2.294 -1.771 -18.481 1.00 76.00 86 TYR A N 1
ATOM 641 C CA . TYR A 1 86 ? 0.857 -1.548 -18.660 1.00 76.00 86 TYR A CA 1
ATOM 642 C C . TYR A 1 86 ? 0.060 -1.984 -17.424 1.00 76.00 86 TYR A C 1
ATOM 644 O O . TYR A 1 86 ? -0.803 -1.243 -16.952 1.00 76.00 86 TYR A O 1
ATOM 652 N N . THR A 1 87 ? 0.406 -3.131 -16.833 1.00 77.62 87 THR A N 1
ATOM 653 C CA . THR A 1 87 ? -0.185 -3.604 -15.571 1.00 77.62 87 THR A CA 1
ATOM 654 C C . THR A 1 87 ? 0.097 -2.637 -14.418 1.00 77.62 87 THR A C 1
ATOM 656 O O . THR A 1 87 ? -0.799 -2.336 -13.623 1.00 77.62 87 THR A O 1
ATOM 659 N N . PHE A 1 88 ? 1.310 -2.074 -14.354 1.00 76.94 88 PHE A N 1
ATOM 660 C CA . PHE A 1 88 ? 1.652 -1.055 -13.360 1.00 76.94 88 PHE A CA 1
ATOM 661 C C . PHE A 1 88 ? 0.784 0.203 -13.514 1.00 76.94 88 PHE A C 1
ATOM 663 O O . PHE A 1 88 ? 0.145 0.624 -12.547 1.00 76.94 88 PHE A O 1
ATOM 670 N N . TYR A 1 89 ? 0.676 0.757 -14.727 1.00 79.00 89 TYR A N 1
ATOM 671 C CA . TYR A 1 89 ? -0.184 1.915 -14.994 1.00 79.00 89 TYR A CA 1
ATOM 672 C C . TYR A 1 89 ? -1.666 1.631 -14.718 1.00 79.00 89 TYR A C 1
ATOM 674 O O . TYR A 1 89 ? -2.346 2.481 -14.143 1.00 79.00 89 TYR A O 1
ATOM 682 N N . ALA A 1 90 ? -2.164 0.439 -15.056 1.00 82.00 90 ALA A N 1
ATOM 683 C CA . ALA A 1 90 ? -3.538 0.036 -14.767 1.00 82.00 90 ALA A CA 1
ATOM 684 C C . ALA A 1 90 ? -3.818 -0.001 -13.253 1.00 82.00 90 ALA A C 1
ATOM 686 O O . ALA A 1 90 ? -4.828 0.535 -12.793 1.00 82.00 90 ALA A O 1
ATOM 687 N N . SER A 1 91 ? -2.898 -0.563 -12.462 1.00 78.62 91 SER A N 1
ATOM 688 C CA . SER A 1 91 ? -3.018 -0.592 -10.998 1.00 78.62 91 SER A CA 1
ATOM 689 C C . SER A 1 91 ? -2.938 0.807 -10.368 1.00 78.62 91 SER A C 1
ATOM 691 O O . SER A 1 91 ? -3.712 1.124 -9.463 1.00 78.62 91 SER A O 1
ATOM 693 N N . ALA A 1 92 ? -2.071 1.680 -10.893 1.00 80.12 92 ALA A N 1
ATOM 694 C CA . ALA A 1 92 ? -1.975 3.075 -10.474 1.00 80.12 92 ALA A CA 1
ATOM 695 C C . ALA A 1 92 ? -3.256 3.860 -10.813 1.00 80.12 92 ALA A C 1
ATOM 697 O O . ALA A 1 92 ? -3.733 4.651 -9.998 1.00 80.12 92 ALA A O 1
ATOM 698 N N . GLY A 1 93 ? -3.853 3.599 -11.980 1.00 83.50 93 GLY A N 1
ATOM 699 C CA . GLY A 1 93 ? -5.139 4.167 -12.383 1.00 83.50 93 GLY A CA 1
ATOM 700 C C . GLY A 1 93 ? -6.281 3.733 -11.466 1.00 83.50 93 GLY A C 1
ATOM 701 O O . GLY A 1 93 ? -7.057 4.572 -11.011 1.00 83.50 93 GLY A O 1
ATOM 702 N N . LEU A 1 94 ? -6.347 2.445 -11.114 1.00 81.62 94 LEU A N 1
ATOM 703 C CA . LEU A 1 94 ? -7.346 1.936 -10.172 1.00 81.62 94 LEU A CA 1
ATOM 704 C C . LEU A 1 94 ? -7.192 2.568 -8.780 1.00 81.62 94 LEU A C 1
ATOM 706 O O . LEU A 1 94 ? -8.187 2.946 -8.164 1.00 81.62 94 LEU A O 1
ATOM 710 N N . ALA A 1 95 ? -5.956 2.750 -8.308 1.00 80.25 95 ALA A N 1
ATOM 711 C CA . ALA A 1 95 ? -5.686 3.449 -7.054 1.00 80.25 95 ALA A CA 1
ATOM 712 C C . ALA A 1 95 ? -6.165 4.911 -7.093 1.00 80.25 95 ALA A C 1
ATOM 714 O O . ALA A 1 95 ? -6.736 5.395 -6.115 1.00 80.25 95 ALA A O 1
ATOM 715 N N . LEU A 1 96 ? -5.997 5.600 -8.226 1.00 81.81 96 LEU A N 1
ATOM 716 C CA . LEU A 1 96 ? -6.519 6.954 -8.420 1.00 81.81 96 LEU A CA 1
ATOM 717 C C . LEU A 1 96 ? -8.053 6.965 -8.358 1.00 81.81 96 LEU A C 1
ATOM 719 O O . LEU A 1 96 ? -8.626 7.806 -7.675 1.00 81.81 96 LEU A O 1
ATOM 723 N N . ILE A 1 97 ? -8.725 6.008 -9.005 1.00 84.25 97 ILE A N 1
ATOM 724 C CA . ILE A 1 97 ? -10.191 5.894 -8.961 1.00 84.25 97 ILE A CA 1
ATOM 725 C C . ILE A 1 97 ? -10.675 5.686 -7.526 1.00 84.25 97 ILE A C 1
ATOM 727 O O . ILE A 1 97 ? -11.606 6.361 -7.104 1.00 84.25 97 ILE A O 1
ATOM 731 N N . VAL A 1 98 ? -10.032 4.806 -6.754 1.00 79.62 98 VAL A N 1
ATOM 732 C CA . VAL A 1 98 ? -10.370 4.590 -5.336 1.00 79.62 98 VAL A CA 1
ATOM 733 C C . VAL A 1 98 ? -10.207 5.876 -4.531 1.00 79.62 98 VAL A C 1
ATOM 735 O O . VAL A 1 98 ? -11.055 6.198 -3.704 1.00 79.62 98 VAL A O 1
ATOM 738 N N . VAL A 1 99 ? -9.148 6.641 -4.783 1.00 76.62 99 VAL A N 1
ATOM 739 C CA . VAL A 1 99 ? -8.909 7.926 -4.112 1.00 76.62 99 VAL A CA 1
ATOM 740 C C . VAL A 1 99 ? -9.955 8.955 -4.514 1.00 76.62 99 VAL A C 1
ATOM 742 O O . VAL A 1 99 ? -10.481 9.651 -3.653 1.00 76.62 99 VAL A O 1
ATOM 745 N N . LEU A 1 100 ? -10.286 9.033 -5.799 1.00 82.25 100 LEU A N 1
ATOM 746 C CA . LEU A 1 100 ? -11.315 9.929 -6.303 1.00 82.25 100 LEU A CA 1
ATOM 747 C C . LEU A 1 100 ? -12.676 9.553 -5.730 1.00 82.25 100 LEU A C 1
ATOM 749 O O . LEU A 1 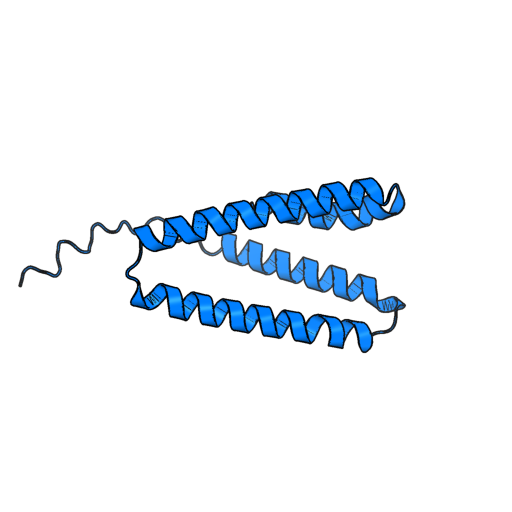100 ? -13.415 10.435 -5.326 1.00 82.25 100 LEU A O 1
ATOM 753 N N . LEU A 1 101 ? -12.972 8.260 -5.605 1.00 78.44 101 LEU A N 1
ATOM 754 C CA . LEU A 1 101 ? -14.176 7.760 -4.957 1.00 78.44 101 LEU A CA 1
ATOM 755 C C . LEU A 1 101 ? -14.176 8.052 -3.451 1.00 78.44 101 LEU A C 1
ATOM 757 O O . LEU A 1 101 ? -15.221 8.367 -2.905 1.00 78.44 101 LEU A O 1
ATOM 761 N N . THR A 1 102 ? -13.015 8.008 -2.795 1.00 71.62 102 THR A N 1
ATOM 762 C CA . THR A 1 102 ? -12.848 8.379 -1.376 1.00 71.62 102 THR A CA 1
ATOM 763 C C . THR A 1 102 ? -12.987 9.888 -1.158 1.00 71.62 102 THR A C 1
ATOM 765 O O . THR A 1 102 ? -13.421 10.300 -0.095 1.00 71.62 102 THR A O 1
ATOM 768 N N . LEU A 1 103 ? -12.623 10.715 -2.143 1.00 70.00 103 LEU A N 1
ATOM 769 C CA . LEU A 1 103 ? -12.862 12.163 -2.130 1.00 70.00 103 LEU A CA 1
ATOM 770 C C . LEU A 1 103 ? -14.304 12.517 -2.511 1.00 70.00 103 LEU A C 1
ATOM 772 O O . LEU A 1 103 ? -14.840 13.510 -2.028 1.00 70.00 103 LEU A O 1
ATOM 776 N N . LEU A 1 104 ? -14.903 11.736 -3.415 1.00 73.81 104 LEU A N 1
ATOM 777 C CA . LEU A 1 104 ? -16.271 11.910 -3.895 1.00 73.81 104 LEU A CA 1
ATOM 778 C C . LEU A 1 104 ? -17.293 11.390 -2.890 1.00 73.81 104 LEU A C 1
ATOM 780 O O . LEU A 1 104 ? -18.402 11.909 -2.860 1.00 73.81 104 LEU A O 1
ATOM 784 N N . LEU A 1 105 ? -16.937 10.400 -2.068 1.00 61.59 105 LEU A N 1
ATOM 785 C CA . LEU A 1 105 ? -17.581 10.208 -0.779 1.00 61.59 105 LEU A CA 1
ATOM 786 C C . LEU A 1 105 ? -17.171 11.423 0.060 1.00 61.59 105 LEU A C 1
ATOM 788 O O . LEU A 1 105 ? -16.028 11.457 0.518 1.00 61.59 105 LEU A O 1
ATOM 792 N N . PRO A 1 106 ? -18.036 12.446 0.229 1.00 51.94 106 PRO A N 1
ATOM 793 C CA . PRO A 1 106 ? -17.739 13.509 1.168 1.00 51.94 106 PRO A CA 1
ATOM 794 C C . PRO A 1 106 ? -17.464 12.817 2.492 1.00 51.94 106 PRO A C 1
ATOM 796 O O . PRO A 1 106 ? -18.295 12.024 2.935 1.00 51.94 106 PRO A O 1
ATOM 799 N N . GLU A 1 107 ? -16.267 13.051 3.032 1.00 50.62 107 GLU A N 1
ATOM 800 C CA . GLU A 1 107 ? -15.858 12.708 4.391 1.00 50.62 107 GLU A CA 1
ATOM 801 C C . GLU A 1 107 ? -17.102 12.510 5.265 1.00 50.62 107 GLU A C 1
ATOM 803 O O . GLU A 1 107 ? -17.760 13.481 5.646 1.00 50.62 107 GLU A O 1
ATOM 808 N N . THR A 1 108 ? -17.481 11.250 5.516 1.00 54.12 108 THR A N 1
ATOM 809 C CA . THR A 1 108 ? -18.558 10.864 6.440 1.00 54.12 108 THR A CA 1
ATOM 810 C C . THR A 1 108 ? -18.080 11.133 7.859 1.00 54.12 108 THR A C 1
ATOM 812 O O . THR A 1 108 ? -17.889 10.235 8.672 1.00 54.12 108 THR A O 1
ATOM 815 N N . LYS A 1 109 ? -17.811 12.405 8.126 1.00 50.62 109 LYS A N 1
ATOM 816 C CA . LYS A 1 109 ? -17.278 12.944 9.362 1.00 50.62 109 LYS A CA 1
ATOM 817 C C . LYS A 1 109 ? -18.098 14.155 9.791 1.00 50.62 109 LYS A C 1
ATOM 819 O O . LYS A 1 109 ? -17.529 15.092 10.319 1.00 50.62 109 LYS A O 1
ATOM 824 N N . TYR A 1 110 ? -19.412 14.164 9.555 1.00 43.38 110 TYR A N 1
ATOM 825 C CA . TYR A 1 110 ? -20.306 15.193 10.113 1.00 43.38 110 TYR A CA 1
ATOM 826 C C . TYR A 1 110 ? -21.745 14.717 10.376 1.00 43.38 110 TYR A C 1
ATOM 828 O O . TYR A 1 110 ? -22.657 15.533 10.389 1.00 43.38 110 TYR A O 1
ATOM 836 N N . THR A 1 111 ? -21.965 13.433 10.668 1.00 42.91 111 THR A N 1
ATOM 837 C CA . THR A 1 111 ? -23.057 13.100 11.599 1.00 42.91 111 THR A CA 1
ATOM 838 C C . THR A 1 111 ? -22.403 12.865 12.946 1.00 42.91 111 THR A C 1
ATOM 840 O O . THR A 1 111 ? -21.870 11.799 13.243 1.00 42.91 111 THR A O 1
ATOM 843 N N . SER A 1 112 ? -22.330 13.972 13.678 1.00 35.19 112 SER A N 1
ATOM 844 C CA . SER A 1 112 ? -22.294 14.039 15.129 1.00 35.19 112 SER A CA 1
ATOM 845 C C . SER A 1 112 ? -23.078 12.883 15.743 1.00 35.19 112 SER A C 1
ATOM 847 O O . SER A 1 112 ? -24.261 12.706 15.461 1.00 35.19 112 SER A O 1
ATOM 849 N N . MET A 1 113 ? -22.424 12.117 16.610 1.00 42.09 113 MET A N 1
ATOM 850 C CA . MET A 1 113 ? -23.107 11.287 17.598 1.00 42.09 113 MET A CA 1
ATOM 851 C C . MET A 1 113 ? -23.696 12.202 18.684 1.00 42.09 113 MET A C 1
ATOM 853 O O . MET A 1 113 ? -23.288 12.125 19.834 1.00 42.09 113 MET A O 1
ATOM 857 N N . ASP A 1 114 ? -24.612 13.091 18.297 1.00 42.62 114 ASP A N 1
ATOM 858 C CA . ASP A 1 114 ? -25.513 13.784 19.230 1.00 42.62 114 ASP A CA 1
ATOM 859 C C . ASP A 1 114 ? -26.906 13.118 19.250 1.00 42.62 114 ASP A C 1
ATOM 861 O O . ASP A 1 114 ? -27.763 13.504 20.036 1.00 42.62 114 ASP A O 1
ATOM 865 N N . ASP A 1 115 ? -27.128 1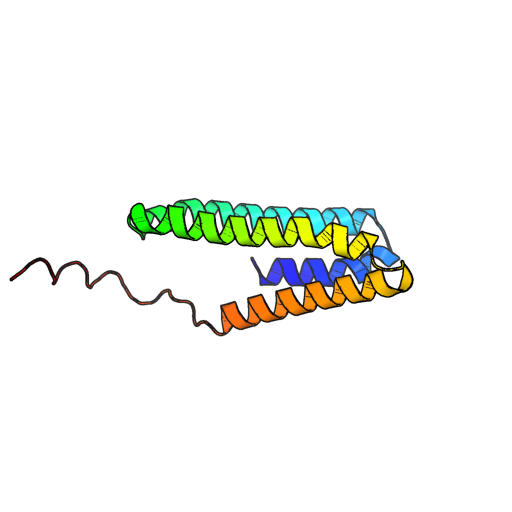2.062 18.454 1.00 45.75 115 ASP A N 1
ATOM 866 C CA . ASP A 1 115 ? -28.447 11.421 18.321 1.00 45.75 115 ASP A CA 1
ATOM 867 C C . ASP A 1 115 ? -28.592 10.090 19.096 1.00 45.75 115 ASP A C 1
ATOM 869 O O . ASP A 1 115 ? -29.623 9.426 18.990 1.00 45.75 115 ASP A O 1
ATOM 873 N N . GLU A 1 116 ? -27.604 9.675 19.904 1.00 51.09 116 GLU A N 1
ATOM 874 C CA . GLU A 1 116 ? -27.769 8.507 20.797 1.00 51.09 116 GLU A CA 1
ATOM 875 C C . GLU A 1 116 ? -28.375 8.864 22.173 1.00 51.09 116 GLU A C 1
ATOM 877 O O . GLU A 1 116 ? -28.755 7.958 22.916 1.00 51.09 116 GLU A O 1
ATOM 882 N N . GLU A 1 117 ? -28.568 10.149 22.508 1.00 50.19 117 GLU A N 1
ATOM 883 C CA . GLU A 1 117 ? -29.237 10.542 23.766 1.00 50.19 117 GLU A CA 1
ATOM 884 C C . GLU A 1 117 ? -30.783 10.551 23.707 1.00 50.19 117 GLU A C 1
ATOM 886 O O . GLU A 1 117 ? -31.413 10.584 24.766 1.00 50.19 117 GLU A O 1
ATOM 891 N N . ASP A 1 118 ? -31.424 10.433 22.531 1.00 46.97 118 ASP A N 1
ATOM 892 C CA . ASP A 1 118 ? -32.893 10.592 22.387 1.00 46.97 118 ASP A CA 1
ATOM 893 C C . ASP A 1 118 ? -33.667 9.337 21.920 1.00 46.97 118 ASP A C 1
ATOM 895 O O . ASP A 1 118 ? -34.824 9.417 21.525 1.00 46.97 118 ASP A O 1
ATOM 899 N N . TYR A 1 119 ? -33.078 8.138 22.005 1.00 44.19 119 TYR A N 1
ATOM 900 C CA . TYR A 1 119 ? -33.815 6.868 21.801 1.00 44.19 119 TYR A CA 1
ATOM 901 C C . TYR A 1 119 ? -33.963 6.017 23.073 1.00 44.19 119 TYR A C 1
ATOM 903 O O . TYR A 1 119 ? -34.474 4.899 23.027 1.00 44.19 119 TYR A O 1
ATOM 911 N N . GLY A 1 120 ? -33.554 6.555 24.228 1.00 44.44 120 GLY A N 1
ATOM 912 C CA . GLY A 1 120 ? -33.723 5.943 25.554 1.00 44.44 120 GLY A CA 1
ATOM 913 C C . GLY A 1 120 ? -34.865 6.530 26.391 1.00 44.44 120 GLY A C 1
ATOM 914 O O . GLY A 1 120 ? -35.014 6.169 27.558 1.00 44.44 120 GLY A O 1
ATOM 915 N N . LYS A 1 121 ? -35.661 7.447 25.831 1.00 40.28 121 LYS A N 1
ATOM 916 C CA . LYS A 1 121 ? -36.864 7.986 26.470 1.00 40.28 121 LYS A CA 1
ATOM 917 C C . LYS A 1 121 ? -38.064 7.764 25.572 1.00 40.28 121 LYS A C 1
ATOM 919 O O . LYS A 1 121 ? -38.393 8.658 24.812 1.00 40.28 121 LYS A O 1
ATOM 924 N N . ASN A 1 122 ? -38.672 6.582 25.672 1.00 37.41 122 ASN A N 1
ATOM 925 C CA . ASN A 1 122 ? -40.117 6.325 25.596 1.00 37.41 122 ASN A CA 1
ATOM 926 C C . ASN A 1 122 ? -40.384 4.902 26.092 1.00 37.41 122 ASN A C 1
ATOM 928 O O . ASN A 1 122 ? -39.909 3.954 25.430 1.00 37.41 122 ASN A O 1
#

Foldseek 3Di:
DLVLLLVLLVCLVVCVVPDPVVNVVSNVVSVVVVVVVVVVCVVVVVVVDDPPPVVVVVVVVVVVVVVVVVVVVVCVVVDDPVCVVVVSVVVSVVSVVVVVVVVVPPPPPPPPPPPPVPPVDD

InterPro domains:
  IPR011701 Major facilitator superfamily [PF07690] (5-108)
  IPR020846 Major facilitator superfamily domain [PS50850] (1-110)
  IPR036259 MFS transporter superfamily [G3DSA:1.20.1250.20] (1-121)
  IPR036259 MFS transporter superfamily [SSF103473] (4-117)

Radius of gyration: 19.45 Å; chains: 1; bounding box: 59×30×49 Å

Secondary structure (DSSP, 8-state):
-HHHHHHHHHHHHHHTTT-HHHHHHHHHHHHHHHHHHHHHHHHHHHHHS-HHHHHHHHHHHHHHHHHHHHHHHHHHHHS-GGGHHHHHHHHHHHHHHHHHHHHHS--S----TTSSSSSS--

Organism: NCBI:txid392030

Sequence (122 aa):
VTSVTIICVILIPIISNHSPIATVFIAQFGKFAISGSIAVSWIFVPELFPTAIRSGANGFFIAFSRIGAIVAPIIDTSISDEYLPYTFYASAGLALIVVLLTLLLPETKYTSMDDEEDYGKN

pLDDT: mean 70.61, std 12.64, range [35.19, 89.19]